Protein AF-R1HRH4-F1 (afdb_monomer_lite)

Structure (mmCIF, N/CA/C/O backbone):
data_AF-R1HRH4-F1
#
_entry.id   AF-R1HRH4-F1
#
loop_
_atom_site.group_PDB
_atom_site.id
_atom_site.type_symbol
_atom_site.label_atom_id
_atom_site.label_alt_id
_atom_site.label_comp_id
_atom_site.label_asym_id
_atom_site.label_entity_id
_atom_site.label_seq_id
_atom_site.pdbx_PDB_ins_code
_atom_site.Cartn_x
_atom_site.Cartn_y
_atom_site.Cartn_z
_atom_site.occupancy
_atom_site.B_iso_or_equiv
_atom_site.auth_seq_id
_atom_site.auth_comp_id
_atom_site.auth_asym_id
_atom_site.auth_atom_id
_atom_site.pdbx_PDB_model_num
ATOM 1 N N . MET A 1 1 ? 15.522 16.968 -8.102 1.00 39.38 1 MET A N 1
ATOM 2 C CA . MET A 1 1 ? 15.494 16.129 -9.319 1.00 39.38 1 MET A CA 1
ATOM 3 C C . MET A 1 1 ? 14.234 15.279 -9.264 1.00 39.38 1 MET A C 1
ATOM 5 O O . MET A 1 1 ? 14.198 14.338 -8.485 1.00 39.38 1 MET A O 1
ATOM 9 N N . SER A 1 2 ? 13.181 15.652 -9.993 1.00 51.84 2 SER A N 1
ATOM 10 C CA . SER A 1 2 ? 11.940 14.866 -10.048 1.00 51.84 2 SER A CA 1
ATOM 11 C C . SER A 1 2 ? 12.108 13.764 -11.092 1.00 51.84 2 SER A C 1
ATOM 13 O O . SER A 1 2 ? 12.286 14.062 -12.269 1.00 51.84 2 SER A O 1
ATOM 15 N N . HIS A 1 3 ? 12.128 12.506 -10.656 1.00 58.44 3 HIS A N 1
ATOM 16 C CA . HIS A 1 3 ? 12.185 11.348 -11.549 1.00 58.44 3 HIS A CA 1
ATOM 17 C C . HIS A 1 3 ? 10.865 11.271 -12.343 1.00 58.44 3 HIS A C 1
ATOM 19 O O . HIS A 1 3 ? 9.808 11.454 -11.729 1.00 58.44 3 HIS A O 1
ATOM 25 N N . PRO A 1 4 ? 10.874 11.044 -13.671 1.00 61.56 4 PRO A N 1
ATOM 26 C CA . PRO A 1 4 ? 9.638 10.916 -14.432 1.00 61.56 4 PRO A CA 1
ATOM 27 C C . PRO A 1 4 ? 8.871 9.692 -13.929 1.00 61.56 4 PRO A C 1
ATOM 29 O O . PRO A 1 4 ? 9.337 8.558 -14.028 1.00 61.56 4 PRO A O 1
ATOM 32 N N . ILE A 1 5 ? 7.700 9.938 -13.351 1.00 62.38 5 ILE A N 1
ATOM 33 C CA . ILE A 1 5 ? 6.812 8.881 -12.893 1.00 62.38 5 ILE A CA 1
ATOM 34 C C . ILE A 1 5 ? 6.150 8.277 -14.145 1.00 62.38 5 ILE A C 1
ATOM 36 O O . ILE A 1 5 ? 5.607 9.033 -14.955 1.00 62.38 5 ILE A O 1
ATOM 40 N N . PRO A 1 6 ? 6.202 6.952 -14.365 1.00 64.81 6 PRO A N 1
ATOM 41 C CA . PRO A 1 6 ? 5.570 6.340 -15.531 1.00 64.81 6 PRO A CA 1
ATOM 42 C C . PRO A 1 6 ? 4.048 6.575 -15.531 1.00 64.81 6 PRO A C 1
ATOM 44 O O . PRO A 1 6 ? 3.416 6.619 -14.483 1.00 64.81 6 PRO A O 1
ATOM 47 N N . GLY A 1 7 ? 3.447 6.721 -16.718 1.00 83.06 7 GLY A N 1
ATOM 48 C CA . GLY A 1 7 ? 2.094 7.279 -16.899 1.00 83.06 7 GLY A CA 1
ATOM 49 C C . GLY A 1 7 ? 0.902 6.464 -16.369 1.00 83.06 7 GLY A C 1
ATOM 50 O O . GLY A 1 7 ? -0.234 6.863 -16.600 1.00 83.06 7 GLY A O 1
ATOM 51 N N . THR A 1 8 ? 1.119 5.340 -15.676 1.00 88.69 8 THR A N 1
ATOM 52 C CA . THR A 1 8 ? 0.045 4.534 -15.061 1.00 88.69 8 THR A CA 1
ATOM 53 C C . THR A 1 8 ? 0.378 4.199 -13.613 1.00 88.69 8 THR A C 1
ATOM 55 O O . THR A 1 8 ? 1.537 3.951 -13.285 1.00 88.69 8 THR A O 1
ATOM 58 N N . LEU A 1 9 ? -0.642 4.108 -12.753 1.00 89.50 9 LEU A N 1
ATOM 59 C CA . LEU A 1 9 ? -0.465 3.813 -11.326 1.00 89.50 9 LEU A CA 1
ATOM 60 C C . LEU A 1 9 ? 0.306 2.507 -11.085 1.00 89.50 9 LEU A C 1
ATOM 62 O O . LEU A 1 9 ? 1.246 2.481 -10.297 1.00 89.50 9 LEU A O 1
ATOM 66 N N . THR A 1 10 ? -0.025 1.439 -11.811 1.00 91.25 10 THR A N 1
ATOM 67 C CA . THR A 1 10 ? 0.694 0.157 -11.739 1.00 91.25 10 THR A CA 1
ATOM 68 C C . THR A 1 10 ? 2.161 0.283 -12.137 1.00 91.25 10 THR A C 1
ATOM 70 O O . THR A 1 10 ? 3.023 -0.356 -11.536 1.00 91.25 10 THR A O 1
ATOM 73 N N . ALA A 1 11 ? 2.482 1.132 -13.116 1.00 90.12 11 ALA A N 1
ATOM 74 C CA . ALA A 1 11 ? 3.872 1.382 -13.469 1.00 90.12 11 ALA A CA 1
ATOM 75 C C . ALA A 1 11 ? 4.600 2.183 -12.375 1.00 90.12 11 ALA A C 1
ATOM 77 O O . ALA A 1 11 ? 5.769 1.904 -12.111 1.00 90.12 11 ALA A O 1
ATOM 78 N N . CYS A 1 12 ? 3.922 3.114 -11.693 1.00 91.44 12 CYS A N 1
ATOM 79 C CA . CYS A 1 12 ? 4.485 3.822 -10.538 1.00 91.44 12 CYS A CA 1
ATOM 80 C C . CYS A 1 12 ? 4.829 2.851 -9.405 1.00 91.44 12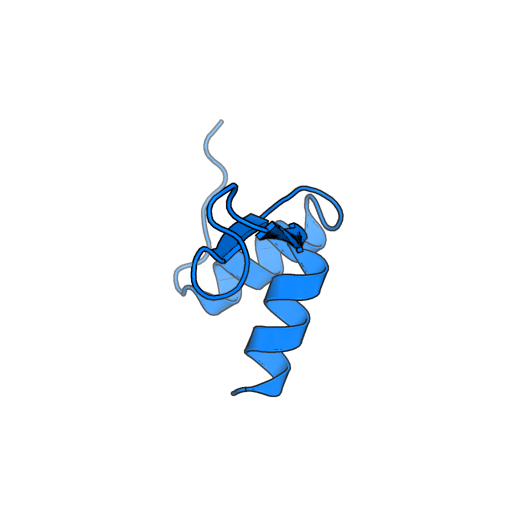 CYS A C 1
ATOM 82 O O . CYS A 1 12 ? 5.908 2.942 -8.823 1.00 91.44 12 CYS A O 1
ATOM 84 N N . LEU A 1 13 ? 3.924 1.913 -9.107 1.00 93.38 13 LEU A N 1
ATOM 85 C CA . LEU A 1 13 ? 4.135 0.905 -8.066 1.00 93.38 13 LEU A CA 1
ATOM 86 C C . LEU A 1 13 ? 5.351 0.033 -8.382 1.00 93.38 13 LEU A C 1
ATOM 88 O O . LEU A 1 13 ? 6.214 -0.138 -7.524 1.00 93.38 13 LEU A O 1
ATOM 92 N N . ARG A 1 14 ? 5.472 -0.444 -9.629 1.00 93.12 14 ARG A N 1
ATOM 93 C CA . ARG A 1 14 ? 6.647 -1.211 -10.073 1.00 93.12 14 ARG A CA 1
ATOM 94 C C . ARG A 1 14 ? 7.940 -0.400 -10.000 1.00 93.12 14 ARG A C 1
ATOM 96 O O . ARG A 1 14 ? 8.961 -0.935 -9.577 1.00 93.12 14 ARG A O 1
ATOM 103 N N . HIS A 1 15 ? 7.900 0.882 -10.366 1.00 94.50 15 HIS A N 1
ATOM 104 C CA . HIS A 1 15 ? 9.065 1.763 -10.273 1.00 94.50 15 HIS A CA 1
ATOM 105 C C . HIS A 1 15 ? 9.586 1.864 -8.832 1.00 94.50 15 HIS A C 1
ATOM 107 O O . HIS A 1 15 ? 10.766 1.621 -8.586 1.00 94.50 15 HIS A O 1
ATOM 113 N N . TRP A 1 16 ? 8.712 2.156 -7.868 1.00 95.00 16 TRP A N 1
ATOM 114 C CA . TRP A 1 16 ? 9.120 2.292 -6.468 1.00 95.00 16 TRP A CA 1
ATOM 115 C C . TRP A 1 16 ? 9.449 0.956 -5.799 1.00 95.00 16 TRP A C 1
ATOM 117 O O . TRP A 1 16 ? 10.370 0.896 -4.988 1.00 95.00 16 TRP A O 1
ATOM 127 N N . ALA A 1 17 ? 8.783 -0.133 -6.189 1.00 96.31 17 ALA A N 1
ATOM 128 C CA . ALA A 1 17 ? 9.154 -1.477 -5.749 1.00 96.31 17 ALA A CA 1
ATOM 129 C C . ALA A 1 17 ? 10.581 -1.860 -6.177 1.00 96.31 17 ALA A C 1
ATOM 131 O O . ALA A 1 17 ? 11.250 -2.593 -5.453 1.00 96.31 17 ALA A O 1
ATOM 132 N N . ALA A 1 18 ? 11.061 -1.348 -7.316 1.00 95.25 18 ALA A N 1
ATOM 133 C CA . ALA A 1 18 ? 12.441 -1.534 -7.757 1.00 95.25 18 ALA A CA 1
ATOM 134 C C . ALA A 1 18 ? 13.417 -0.548 -7.090 1.00 95.25 18 ALA A C 1
ATOM 136 O O . ALA A 1 18 ? 14.507 -0.948 -6.687 1.00 95.25 18 ALA A O 1
ATOM 137 N N . ALA A 1 19 ? 13.042 0.729 -6.966 1.00 96.44 19 ALA A N 1
ATOM 138 C CA . ALA A 1 19 ? 13.929 1.774 -6.455 1.00 96.44 19 ALA A CA 1
ATOM 139 C C . ALA A 1 19 ? 14.151 1.698 -4.934 1.00 96.44 19 ALA A C 1
ATOM 141 O O . ALA A 1 19 ? 15.268 1.908 -4.462 1.00 96.44 19 ALA A O 1
ATOM 142 N N . THR A 1 20 ? 13.098 1.417 -4.161 1.00 96.56 20 THR A N 1
ATOM 143 C CA . THR A 1 20 ? 13.114 1.431 -2.687 1.00 96.56 20 THR A CA 1
ATOM 144 C C . THR A 1 20 ? 12.231 0.313 -2.102 1.00 96.56 20 THR A C 1
ATOM 146 O O . THR A 1 20 ? 11.276 0.583 -1.370 1.00 96.56 20 THR A O 1
ATOM 149 N N . PRO A 1 21 ? 12.544 -0.968 -2.377 1.00 95.75 21 PRO A N 1
ATOM 150 C CA . PRO A 1 21 ? 11.655 -2.108 -2.115 1.00 95.75 21 PRO A CA 1
ATOM 151 C C . PRO A 1 21 ? 11.171 -2.237 -0.667 1.00 95.75 21 PRO A C 1
ATOM 153 O O . PRO A 1 21 ? 10.024 -2.627 -0.433 1.00 95.75 21 PRO A O 1
ATOM 156 N N . ASP A 1 22 ? 12.044 -1.928 0.291 1.00 97.31 22 ASP A N 1
ATOM 157 C CA . ASP A 1 22 ? 11.803 -2.122 1.723 1.00 97.31 22 ASP A CA 1
ATOM 158 C C . ASP A 1 22 ? 11.317 -0.840 2.423 1.00 97.31 22 ASP A C 1
ATOM 160 O O . ASP A 1 22 ? 10.953 -0.872 3.598 1.00 97.31 22 ASP A O 1
ATOM 164 N N . ALA A 1 23 ? 11.264 0.293 1.710 1.00 97.00 23 ALA A N 1
ATOM 165 C CA . ALA A 1 23 ? 10.729 1.531 2.264 1.00 97.00 23 ALA A CA 1
ATOM 166 C C . ALA A 1 23 ? 9.199 1.436 2.440 1.00 97.00 23 ALA A C 1
ATOM 168 O O . ALA A 1 23 ? 8.521 0.807 1.618 1.00 97.00 23 ALA A O 1
ATOM 169 N N . PRO A 1 24 ? 8.634 2.060 3.492 1.00 97.19 24 PRO A N 1
ATOM 170 C CA . PRO A 1 24 ? 7.199 2.032 3.743 1.00 97.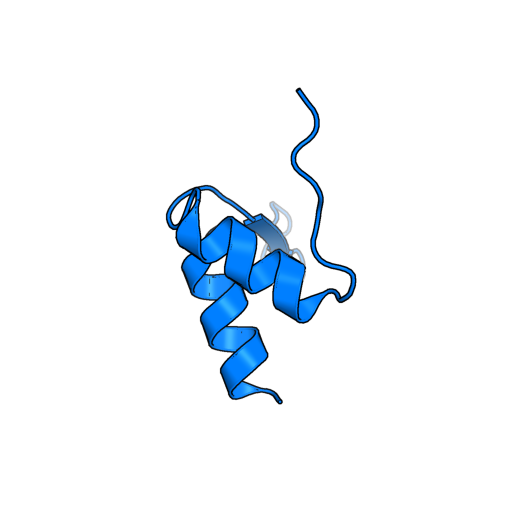19 24 PRO A CA 1
ATOM 171 C C . PRO A 1 24 ? 6.442 2.776 2.635 1.00 97.19 24 PRO A C 1
ATOM 173 O O . PRO A 1 24 ? 6.722 3.941 2.358 1.00 97.19 24 PRO A O 1
ATOM 176 N N . ALA A 1 25 ? 5.465 2.103 2.030 1.00 96.81 25 ALA A N 1
ATOM 177 C CA . ALA A 1 25 ? 4.626 2.650 0.964 1.00 96.81 25 ALA A CA 1
ATOM 178 C C . ALA A 1 25 ? 3.242 3.057 1.478 1.00 96.81 25 ALA A C 1
ATOM 180 O O . ALA A 1 25 ? 2.744 4.138 1.174 1.00 96.81 25 ALA A O 1
ATOM 181 N N . LEU A 1 26 ? 2.619 2.185 2.276 1.00 95.75 26 LEU A N 1
ATOM 182 C CA . LEU A 1 26 ? 1.266 2.379 2.790 1.00 95.75 26 LEU A CA 1
ATOM 183 C C . LEU A 1 26 ? 1.185 1.898 4.235 1.00 95.75 26 LEU A C 1
ATOM 185 O O . LEU A 1 26 ? 1.594 0.781 4.536 1.00 95.75 26 LEU A O 1
ATOM 189 N N . THR A 1 27 ? 0.627 2.721 5.121 1.00 95.94 27 THR A N 1
ATOM 190 C CA . THR A 1 27 ? 0.300 2.325 6.496 1.00 95.94 27 THR A CA 1
ATOM 191 C C . THR A 1 27 ? -1.195 2.475 6.719 1.00 95.94 27 THR A C 1
ATOM 193 O O . THR A 1 27 ? -1.726 3.579 6.646 1.00 95.94 27 THR A O 1
ATOM 196 N N . PHE A 1 28 ? -1.863 1.365 7.012 1.00 94.75 28 PHE A N 1
ATOM 197 C CA . PHE A 1 28 ? -3.256 1.334 7.436 1.00 94.75 28 PHE A CA 1
ATOM 198 C C . PHE A 1 28 ? -3.328 1.297 8.965 1.00 94.75 28 PHE A C 1
ATOM 200 O O . PHE A 1 28 ? -2.623 0.508 9.596 1.00 94.75 28 PHE A O 1
ATOM 207 N N . ALA A 1 29 ? -4.170 2.138 9.562 1.00 94.69 29 ALA A N 1
ATOM 208 C CA . ALA A 1 29 ? -4.448 2.122 10.994 1.00 94.69 29 ALA A CA 1
ATOM 209 C C . ALA A 1 29 ? -5.829 1.499 11.232 1.00 94.69 29 ALA A C 1
ATOM 211 O O . ALA A 1 29 ? -6.848 2.067 10.846 1.00 94.69 29 ALA A O 1
ATOM 212 N N . ASP A 1 30 ? -5.841 0.317 11.843 1.00 91.56 30 ASP A N 1
ATOM 213 C CA . ASP A 1 30 ? -7.046 -0.444 12.153 1.00 91.56 30 ASP A CA 1
ATOM 214 C C . ASP A 1 30 ? -7.534 -0.111 13.567 1.00 91.56 30 ASP A C 1
ATOM 216 O O . ASP A 1 30 ? -6.938 -0.541 14.557 1.00 91.56 30 ASP A O 1
ATOM 220 N N . PHE A 1 31 ? -8.611 0.667 13.652 1.00 91.06 31 PHE A N 1
ATOM 221 C CA . PHE A 1 31 ? -9.258 1.038 14.914 1.00 91.06 31 PHE A CA 1
ATOM 222 C C . PHE A 1 31 ? -10.452 0.144 15.264 1.00 91.06 31 PHE A C 1
ATOM 224 O O . PHE A 1 31 ? -11.073 0.338 16.307 1.00 91.06 31 PHE A O 1
ATOM 231 N N . ALA A 1 32 ? -10.803 -0.824 14.409 1.00 89.62 32 ALA A N 1
ATOM 232 C CA . ALA A 1 32 ? -11.985 -1.656 14.624 1.00 89.62 32 ALA A CA 1
ATOM 233 C C . ALA A 1 32 ? -11.790 -2.633 15.793 1.00 89.62 32 ALA A C 1
ATOM 235 O O . ALA A 1 32 ? -12.742 -2.955 16.498 1.00 89.62 32 ALA A O 1
ATOM 236 N N . THR A 1 33 ? -10.554 -3.096 16.006 1.00 80.94 33 THR A N 1
ATOM 237 C CA . THR A 1 33 ? -10.209 -4.052 17.074 1.00 80.94 33 THR A CA 1
ATOM 238 C C . THR A 1 33 ? -9.443 -3.441 18.243 1.00 80.94 33 THR A C 1
ATOM 240 O O . THR A 1 33 ? -9.394 -4.045 19.309 1.00 80.94 33 THR A O 1
ATOM 243 N N . ASP A 1 34 ? -8.805 -2.288 18.044 1.00 83.50 34 ASP A N 1
ATOM 244 C CA . ASP A 1 34 ? -7.975 -1.624 19.051 1.00 83.50 34 ASP A CA 1
ATOM 245 C C . ASP A 1 34 ? -8.226 -0.108 19.008 1.00 83.50 34 ASP A C 1
ATOM 247 O O . ASP A 1 34 ? -7.899 0.521 17.998 1.00 83.50 34 ASP A O 1
ATOM 251 N N . PRO A 1 35 ? -8.762 0.505 20.081 1.00 86.19 35 PRO A N 1
ATOM 252 C CA . PRO A 1 35 ? -8.940 1.954 20.165 1.00 86.19 35 PRO A CA 1
ATOM 253 C C . PRO A 1 35 ? -7.634 2.743 19.999 1.00 86.19 35 PRO A C 1
ATOM 255 O O . PRO A 1 35 ? -7.667 3.893 19.566 1.00 86.19 35 PRO A O 1
ATOM 258 N N . ALA A 1 36 ? -6.481 2.141 20.314 1.00 90.56 36 ALA A N 1
ATOM 259 C CA . ALA A 1 36 ? -5.169 2.747 20.095 1.00 90.56 36 ALA A CA 1
ATOM 260 C C . ALA A 1 36 ? -4.719 2.703 18.619 1.00 90.56 36 ALA A C 1
ATOM 262 O O . ALA A 1 36 ? -3.744 3.365 18.254 1.00 90.56 36 ALA A O 1
ATOM 263 N N . GLY A 1 37 ? -5.436 1.968 17.763 1.00 87.69 37 GLY A N 1
ATOM 264 C CA . GLY A 1 37 ? -5.168 1.837 16.336 1.00 87.69 37 GLY A CA 1
ATOM 265 C C . GLY A 1 3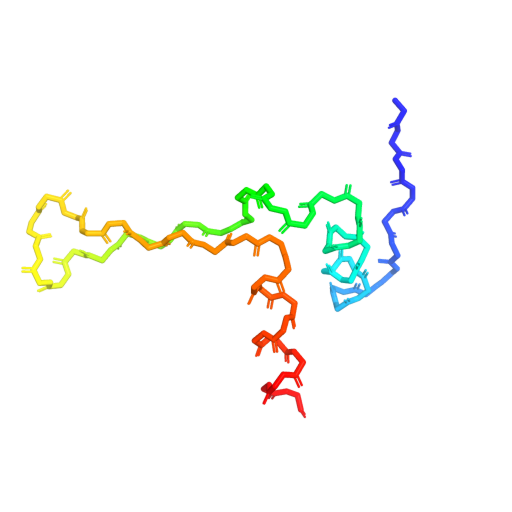7 ? -4.011 0.889 16.046 1.00 87.69 37 GLY A C 1
ATOM 266 O O . GLY A 1 37 ? -2.833 1.250 16.139 1.00 87.69 37 GLY A O 1
ATOM 267 N N . ARG A 1 38 ? -4.320 -0.324 15.591 1.00 91.62 38 ARG A N 1
ATOM 268 C CA . ARG A 1 38 ? -3.292 -1.274 15.167 1.00 91.62 38 ARG A CA 1
ATOM 269 C C . ARG A 1 38 ? -2.759 -0.891 13.787 1.00 91.62 38 ARG A C 1
ATOM 271 O O . ARG A 1 38 ? -3.469 -0.964 12.787 1.00 91.62 38 ARG A O 1
ATOM 278 N N . ARG A 1 39 ? -1.477 -0.527 13.710 1.00 93.69 39 ARG A N 1
ATOM 279 C CA . ARG A 1 39 ? -0.825 -0.156 12.443 1.00 93.69 39 ARG A CA 1
ATOM 280 C C . ARG A 1 39 ? -0.396 -1.389 11.649 1.00 93.69 39 ARG A C 1
ATOM 282 O O . ARG A 1 39 ? 0.252 -2.287 12.185 1.00 93.69 39 ARG A O 1
ATOM 289 N N . ARG A 1 40 ? -0.724 -1.407 10.359 1.00 94.44 40 ARG A N 1
ATOM 290 C CA . ARG A 1 40 ? -0.227 -2.372 9.373 1.00 94.44 40 ARG A CA 1
ATOM 291 C C . ARG A 1 40 ? 0.448 -1.611 8.243 1.00 94.44 40 ARG A C 1
ATOM 293 O O . ARG A 1 40 ? -0.211 -0.869 7.521 1.00 94.44 40 ARG A O 1
ATOM 300 N N . THR A 1 41 ? 1.750 -1.805 8.098 1.00 96.94 41 THR A N 1
ATOM 301 C CA . THR A 1 41 ? 2.555 -1.141 7.072 1.00 96.94 41 THR A CA 1
ATOM 302 C C . THR A 1 41 ? 2.948 -2.135 5.993 1.00 96.94 41 THR A C 1
ATOM 304 O O . THR A 1 41 ? 3.338 -3.259 6.300 1.00 96.94 41 THR A O 1
ATOM 307 N N . LEU A 1 42 ? 2.844 -1.708 4.738 1.00 97.69 42 LEU A N 1
ATOM 3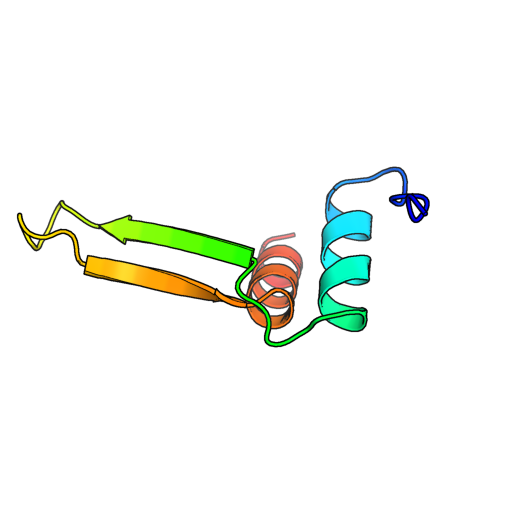08 C CA . LEU A 1 42 ? 3.337 -2.419 3.569 1.00 97.69 42 LEU A CA 1
ATOM 309 C C . LEU A 1 42 ? 4.526 -1.669 2.980 1.00 97.69 42 LEU A C 1
ATOM 311 O O . LEU A 1 42 ? 4.467 -0.444 2.821 1.00 97.69 42 LEU A O 1
ATOM 315 N N . SER A 1 4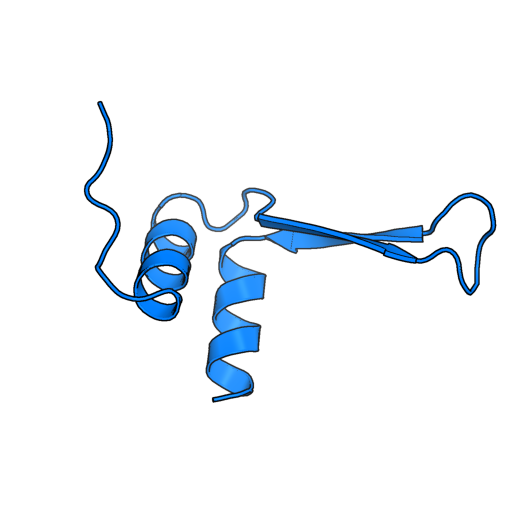3 ? 5.580 -2.404 2.632 1.00 98.19 43 SER A N 1
ATOM 316 C CA . SER A 1 43 ? 6.670 -1.862 1.822 1.00 98.19 43 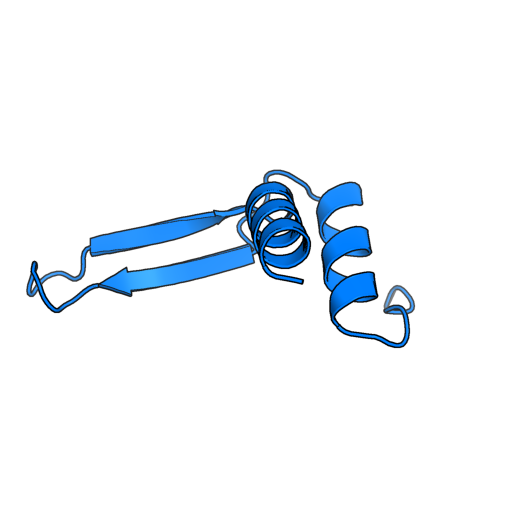SER A CA 1
ATOM 317 C C . SER A 1 43 ? 6.262 -1.719 0.351 1.00 98.19 43 SER A C 1
ATOM 319 O O . SER A 1 43 ? 5.255 -2.294 -0.077 1.00 98.19 43 SER A O 1
ATOM 321 N N . TRP A 1 44 ? 7.044 -0.985 -0.446 1.00 97.62 44 TRP A N 1
ATOM 322 C CA . TRP A 1 44 ? 6.781 -0.852 -1.886 1.00 97.62 44 TRP A CA 1
ATOM 323 C C . TRP A 1 44 ? 6.748 -2.199 -2.612 1.00 97.62 44 TRP A C 1
ATOM 325 O O . TRP A 1 44 ? 5.844 -2.422 -3.419 1.00 97.62 44 TRP A O 1
ATOM 335 N N . ARG A 1 45 ? 7.662 -3.124 -2.280 1.00 97.56 45 ARG A N 1
ATOM 336 C CA . ARG A 1 45 ? 7.651 -4.493 -2.826 1.00 97.56 45 ARG A CA 1
ATOM 337 C C . ARG A 1 45 ? 6.346 -5.218 -2.489 1.00 97.56 45 ARG A C 1
ATOM 339 O O . ARG A 1 45 ? 5.651 -5.689 -3.382 1.00 97.56 45 ARG A O 1
ATOM 346 N N . GLN A 1 46 ? 5.978 -5.237 -1.209 1.00 97.88 46 GLN A N 1
ATOM 347 C CA . GLN A 1 46 ? 4.778 -5.926 -0.727 1.00 97.88 46 GLN A CA 1
ATOM 348 C C . GLN A 1 46 ? 3.476 -5.334 -1.283 1.00 97.88 46 GLN A C 1
ATOM 350 O O . GLN A 1 46 ? 2.461 -6.030 -1.365 1.00 97.88 46 GLN A O 1
ATOM 355 N N . LEU A 1 47 ? 3.461 -4.034 -1.581 1.00 96.62 47 LEU A N 1
ATOM 356 C CA . LEU A 1 47 ? 2.314 -3.378 -2.197 1.00 96.62 47 LEU A CA 1
ATOM 357 C C . LEU A 1 47 ? 2.186 -3.776 -3.672 1.00 96.62 47 LEU A C 1
ATOM 359 O O . LEU A 1 47 ? 1.091 -4.138 -4.094 1.00 96.62 47 LEU A O 1
ATOM 363 N N . ALA A 1 48 ? 3.288 -3.761 -4.428 1.00 95.75 48 ALA A N 1
ATOM 364 C CA . ALA A 1 48 ? 3.291 -4.166 -5.833 1.00 95.75 48 ALA A CA 1
ATOM 365 C C . ALA A 1 48 ? 2.860 -5.631 -6.008 1.00 95.75 48 ALA A C 1
ATOM 367 O O . ALA A 1 48 ? 1.946 -5.896 -6.781 1.00 95.75 48 ALA A O 1
ATOM 368 N N . GLU A 1 49 ? 3.417 -6.552 -5.214 1.00 95.69 49 GLU A N 1
ATOM 369 C CA . GLU A 1 49 ? 3.049 -7.978 -5.242 1.00 95.69 49 GLU A CA 1
ATOM 370 C C . GLU A 1 49 ? 1.545 -8.204 -5.016 1.00 95.69 49 GLU A C 1
ATOM 372 O O . GLU A 1 49 ? 0.926 -9.023 -5.691 1.00 95.69 49 GLU A O 1
ATOM 377 N N . ARG A 1 50 ? 0.928 -7.462 -4.084 1.00 96.38 50 ARG A N 1
ATOM 378 C CA . ARG A 1 50 ? -0.513 -7.590 -3.809 1.00 96.38 50 ARG A CA 1
ATOM 379 C C . ARG A 1 50 ? -1.391 -7.002 -4.903 1.00 96.38 50 ARG A C 1
ATOM 381 O O . ARG A 1 50 ? -2.477 -7.523 -5.128 1.00 96.38 50 ARG A O 1
ATOM 388 N N . VAL A 1 51 ? -0.952 -5.917 -5.539 1.00 95.19 51 VAL A N 1
ATOM 389 C CA . VAL A 1 51 ? -1.679 -5.329 -6.669 1.00 95.19 51 VAL A CA 1
ATOM 390 C C . VAL A 1 51 ? -1.600 -6.248 -7.883 1.00 95.19 51 VAL A C 1
ATOM 392 O O . VAL A 1 51 ? -2.631 -6.498 -8.496 1.00 95.19 51 VAL A O 1
ATOM 395 N N . ASP A 1 52 ? -0.426 -6.809 -8.179 1.00 92.75 52 ASP A N 1
ATOM 396 C CA . ASP A 1 52 ? -0.262 -7.768 -9.277 1.00 92.75 52 ASP A CA 1
ATOM 397 C C . ASP A 1 52 ? -1.073 -9.057 -9.034 1.00 92.75 52 ASP A C 1
ATOM 399 O O . ASP A 1 52 ? -1.616 -9.619 -9.977 1.00 92.75 52 ASP A O 1
ATOM 403 N N . ALA A 1 53 ? -1.223 -9.501 -7.781 1.00 94.94 53 ALA A N 1
ATOM 404 C CA . ALA A 1 53 ? -2.056 -10.659 -7.436 1.00 94.94 53 ALA A CA 1
ATOM 405 C C . ALA A 1 53 ? -3.577 -10.407 -7.527 1.00 94.94 53 ALA A C 1
ATOM 407 O O . ALA A 1 53 ? -4.346 -11.367 -7.506 1.00 94.94 53 ALA A O 1
ATOM 408 N N . ALA A 1 54 ? -4.018 -9.145 -7.561 1.00 92.19 54 ALA A N 1
ATOM 409 C CA . ALA A 1 54 ? -5.433 -8.762 -7.611 1.00 92.19 54 ALA A CA 1
ATOM 410 C C . ALA A 1 54 ? -5.915 -8.346 -9.013 1.00 92.19 54 ALA A C 1
ATOM 412 O O . ALA A 1 54 ? -7.116 -8.131 -9.188 1.00 92.19 54 ALA A O 1
ATOM 413 N N . ALA A 1 55 ? -4.989 -8.178 -9.962 1.00 79.38 55 ALA A N 1
ATOM 414 C CA . ALA A 1 55 ? -5.255 -7.830 -11.357 1.00 79.38 55 ALA A CA 1
ATOM 415 C C . ALA A 1 55 ? -5.692 -9.055 -12.174 1.00 79.38 55 ALA A C 1
ATOM 417 O O . ALA A 1 55 ? -6.540 -8.862 -13.074 1.00 79.38 55 ALA A O 1
#

Secondary structure (DSSP, 8-state):
------SSHHHHHHHHHHHSTTSEEEEEEE-SS-TT-EEEEEEHHHHHHHHHTT-

Sequence (55 aa):
MSHPIPGTLTACLRHWAAATPDAPALTFADFATDPAGRRRTLSWRQLAERVDAAA

InterPro domains:
  IPR042099 ANL, N-terminal domain [G3DSA:3.40.50.12780] (1-55)

pLDDT: mean 89.16, std 12.55, range [39.38, 98.19]

Foldseek 3Di:
DDDDQPPDPLSNLVVQCVVPVADWDDWDFDCPVPVVTDIDTDGSVRVSVVVVVVD

Radius of gyration: 13.58 Å; chains: 1; bounding box: 28×27×37 Å

Organism: NCBI:txid1292037